Protein AF-A0A0C9W712-F1 (afdb_monomer_lite)

Organism: NCBI:txid994086

Sequence (178 aa):
MASGDGLVRRGHPLVACYSGDYPEQLLVTGIKTGECPKCDIPHAELGSSTSPAKLRDLEAILAALSLVDEDYIQFTKACKDVGVKAIYKPFWLSQPHLNIFQAITRTPDVLHQLYQGVIKHLISWIKTSYGEAEIDARCRRLPPNHNIRVFMKGISSLARVSGTEHNQICRFLLGVII

Structure (mmCIF, N/CA/C/O backbone):
data_AF-A0A0C9W712-F1
#
_entry.id   AF-A0A0C9W712-F1
#
loop_
_atom_site.group_PDB
_atom_site.id
_atom_site.type_symbol
_atom_site.label_atom_id
_atom_site.label_alt_id
_atom_site.label_comp_id
_atom_site.label_asym_id
_atom_site.label_entity_id
_atom_site.label_seq_id
_atom_site.pdbx_PDB_ins_code
_atom_site.Cartn_x
_atom_site.Cartn_y
_atom_site.Cartn_z
_atom_site.occupancy
_atom_site.B_iso_or_equiv
_atom_site.auth_seq_id
_atom_site.auth_comp_id
_atom_site.auth_asym_id
_atom_site.auth_atom_id
_atom_site.pdbx_PDB_model_num
ATOM 1 N N . MET A 1 1 ? -14.733 -23.722 21.658 1.00 72.75 1 MET A N 1
ATOM 2 C CA . MET A 1 1 ? -14.030 -24.603 20.702 1.00 72.75 1 MET A CA 1
ATOM 3 C C . MET A 1 1 ? -13.778 -25.929 21.410 1.00 72.75 1 MET A C 1
ATOM 5 O O . MET A 1 1 ? -13.273 -25.894 22.529 1.00 72.75 1 MET A O 1
ATOM 9 N N . ALA A 1 2 ? -14.214 -27.053 20.838 1.00 82.19 2 ALA A N 1
ATOM 10 C CA . ALA A 1 2 ? -13.946 -28.386 21.387 1.00 82.19 2 ALA A CA 1
ATOM 11 C C . ALA A 1 2 ? -12.644 -28.913 20.773 1.00 82.19 2 ALA A C 1
ATOM 13 O O . ALA A 1 2 ? -12.458 -28.787 19.564 1.00 82.19 2 ALA A O 1
ATOM 14 N N . SER A 1 3 ? -11.728 -29.418 21.597 1.00 83.31 3 SER A N 1
ATOM 15 C CA . SER A 1 3 ? -10.488 -30.029 21.107 1.00 83.31 3 SER A CA 1
ATOM 16 C C . SER A 1 3 ? -10.657 -31.549 20.964 1.00 83.31 3 SER A C 1
ATOM 18 O O . SER A 1 3 ? -11.710 -32.095 21.299 1.00 83.31 3 SER A O 1
ATOM 20 N N . GLY A 1 4 ? -9.644 -32.237 20.430 1.00 86.12 4 GLY A N 1
ATOM 21 C CA . GLY A 1 4 ? -9.682 -33.688 20.185 1.00 86.12 4 GLY A CA 1
ATOM 22 C C . GLY A 1 4 ? -9.785 -34.538 21.460 1.00 86.12 4 GLY A C 1
ATOM 23 O O . GLY A 1 4 ? -10.105 -35.717 21.384 1.00 86.12 4 GLY A O 1
ATOM 24 N N . ASP A 1 5 ? -9.559 -33.924 22.623 1.00 89.81 5 ASP A N 1
ATOM 25 C CA . ASP A 1 5 ? -9.729 -34.493 23.964 1.00 89.81 5 ASP A CA 1
ATOM 26 C C . ASP A 1 5 ? -11.182 -34.413 24.485 1.00 89.81 5 ASP A C 1
ATOM 28 O O . ASP A 1 5 ? -11.464 -34.848 25.598 1.00 89.81 5 ASP A O 1
ATOM 32 N N . GLY A 1 6 ? -12.113 -33.836 23.717 1.00 88.12 6 GLY A N 1
ATOM 33 C CA . GLY A 1 6 ? -13.503 -33.634 24.134 1.00 88.12 6 GLY A CA 1
ATOM 34 C C . GLY A 1 6 ? -13.705 -32.487 25.132 1.00 88.12 6 GLY A C 1
ATOM 35 O O . GLY A 1 6 ? -14.846 -32.196 25.495 1.00 88.12 6 GLY A O 1
ATOM 36 N N . LEU A 1 7 ? -12.643 -31.780 25.550 1.00 88.69 7 LEU A N 1
ATOM 37 C CA . LEU A 1 7 ? -12.777 -30.616 26.426 1.00 88.69 7 LEU A CA 1
ATOM 38 C C . LEU A 1 7 ? -13.245 -29.388 25.641 1.00 88.69 7 LEU A C 1
ATOM 40 O O . LEU A 1 7 ? -12.628 -28.953 24.660 1.00 88.69 7 LEU A O 1
ATOM 44 N N . VAL A 1 8 ? -14.307 -28.761 26.146 1.00 88.38 8 VAL A N 1
ATOM 45 C CA . VAL A 1 8 ? -14.822 -27.493 25.630 1.00 88.38 8 VAL A CA 1
ATOM 46 C C . VAL A 1 8 ? -14.086 -26.339 26.299 1.00 88.38 8 VAL A C 1
ATOM 48 O O . VAL A 1 8 ? -14.193 -26.123 27.504 1.00 88.38 8 VAL A O 1
ATOM 51 N N . ARG A 1 9 ? -13.355 -25.558 25.500 1.00 86.69 9 ARG A N 1
ATOM 52 C CA . ARG A 1 9 ? -12.655 -24.349 25.951 1.00 86.69 9 ARG A CA 1
ATOM 53 C C . ARG A 1 9 ? -13.353 -23.102 25.409 1.00 86.69 9 ARG A C 1
ATOM 55 O O . ARG A 1 9 ? -13.798 -23.078 24.250 1.00 86.69 9 ARG A O 1
ATOM 62 N N . ARG A 1 10 ? -13.435 -22.047 26.227 1.00 86.56 10 ARG A N 1
ATOM 63 C CA . ARG A 1 10 ? -13.864 -20.716 25.776 1.00 86.56 10 ARG A CA 1
ATOM 64 C C . ARG A 1 10 ? -12.712 -20.097 24.982 1.00 86.56 10 ARG A C 1
ATOM 66 O O . ARG A 1 10 ? -11.674 -19.776 25.544 1.00 86.56 10 ARG A O 1
ATOM 73 N N . GLY A 1 11 ? -12.879 -20.013 23.666 1.00 82.12 11 GLY A N 1
ATOM 74 C CA . GLY A 1 11 ? -11.906 -19.396 22.769 1.00 82.12 11 GLY A CA 1
ATOM 75 C C . GLY A 1 11 ? -12.314 -17.960 22.472 1.00 82.12 11 GLY A C 1
ATOM 76 O O . GLY A 1 11 ? -13.477 -17.716 22.160 1.00 82.12 11 GLY A O 1
ATOM 77 N N . HIS A 1 12 ? -11.360 -17.041 22.553 1.00 81.31 12 HIS A N 1
ATOM 78 C CA . HIS A 1 12 ? -11.528 -15.649 22.151 1.00 81.31 12 HIS A CA 1
ATOM 79 C C . HIS A 1 12 ? -10.661 -15.426 20.905 1.00 81.31 12 HIS A C 1
ATOM 81 O O . HIS A 1 12 ? -9.437 -15.407 21.037 1.00 81.31 12 HIS A O 1
ATOM 87 N N . PRO A 1 13 ? -11.242 -15.360 19.692 1.00 78.81 13 PRO A N 1
ATOM 88 C CA . PRO A 1 13 ? -10.459 -15.125 18.487 1.00 78.81 13 PRO A CA 1
ATOM 89 C C . PRO A 1 13 ? -9.846 -13.725 18.546 1.00 78.81 13 PRO A C 1
ATOM 91 O O . PRO A 1 13 ? -10.544 -12.746 18.801 1.00 78.81 13 PRO A O 1
ATOM 94 N N . LEU A 1 14 ? -8.539 -13.644 18.312 1.00 83.25 14 LEU A N 1
ATOM 95 C CA . LEU A 1 14 ? -7.800 -12.390 18.225 1.00 83.25 14 LEU A CA 1
ATOM 96 C C . LEU A 1 14 ? -7.311 -12.209 16.792 1.00 83.25 14 LEU A C 1
ATOM 98 O O . LEU A 1 14 ? -6.834 -13.157 16.166 1.00 83.25 14 LEU A O 1
ATOM 102 N N . VAL A 1 15 ? -7.414 -10.987 16.275 1.00 83.31 15 VAL A N 1
ATOM 103 C CA . VAL A 1 15 ? -6.835 -10.647 14.974 1.00 83.31 15 VAL A CA 1
ATOM 104 C C . VAL A 1 15 ? -5.325 -10.519 15.155 1.00 83.31 15 VAL A C 1
ATOM 106 O O . VAL A 1 15 ? -4.843 -9.545 15.727 1.00 83.31 15 VAL A O 1
ATOM 109 N N . ALA A 1 16 ? -4.585 -11.530 14.703 1.00 83.19 16 ALA A N 1
ATOM 110 C CA . ALA A 1 16 ? -3.131 -11.576 14.836 1.00 83.19 16 ALA A CA 1
ATOM 111 C C . ALA A 1 16 ? -2.420 -10.777 13.738 1.00 83.19 16 ALA A C 1
ATOM 113 O O . ALA A 1 16 ? -1.468 -10.049 14.019 1.00 83.19 16 ALA A O 1
ATOM 114 N N . CYS A 1 17 ? -2.879 -10.907 12.490 1.00 86.06 17 CYS A N 1
ATOM 115 C CA . CYS A 1 17 ? -2.329 -10.159 11.374 1.00 86.06 17 CYS A CA 1
ATOM 116 C C . CYS A 1 17 ? -3.387 -9.779 10.336 1.00 86.06 17 CYS A C 1
ATOM 118 O O . CYS A 1 17 ? -4.370 -10.493 10.140 1.00 86.06 17 CYS A O 1
ATOM 120 N N . TYR A 1 18 ? -3.155 -8.656 9.658 1.00 85.69 18 TYR A N 1
ATOM 121 C CA . TYR A 1 18 ? -3.894 -8.258 8.464 1.00 85.69 18 TYR A CA 1
ATOM 122 C C . TYR A 1 18 ? -2.923 -8.123 7.291 1.00 85.69 18 TYR A C 1
ATOM 124 O O . TYR A 1 18 ? -1.984 -7.317 7.330 1.00 85.69 18 TYR A O 1
ATOM 132 N N . SER A 1 19 ? -3.131 -8.940 6.261 1.00 84.56 19 SER A N 1
ATOM 133 C CA . SER A 1 19 ? -2.386 -8.895 5.006 1.00 84.56 19 SER A CA 1
ATOM 134 C C . SER A 1 19 ? -3.310 -8.367 3.918 1.00 84.56 19 SER A C 1
ATOM 136 O O . SER A 1 19 ? -4.437 -8.833 3.787 1.00 84.56 19 SER A O 1
ATOM 138 N N . GLY A 1 20 ? -2.826 -7.376 3.186 1.00 83.19 20 GLY A N 1
ATOM 139 C CA . GLY A 1 20 ? -3.516 -6.749 2.071 1.00 83.19 20 GLY A CA 1
ATOM 140 C C . GLY A 1 20 ? -2.528 -5.895 1.294 1.00 83.19 20 GLY A C 1
ATOM 141 O O . GLY A 1 20 ? -1.422 -5.622 1.785 1.00 83.19 20 GLY A O 1
ATOM 142 N N . ASP A 1 21 ? -2.912 -5.484 0.095 1.00 84.31 21 ASP A N 1
ATOM 143 C CA . ASP A 1 21 ? -2.120 -4.536 -0.681 1.00 84.31 21 ASP A CA 1
ATOM 144 C C . ASP A 1 21 ? -2.097 -3.144 -0.006 1.00 84.31 21 ASP A C 1
ATOM 146 O O . ASP A 1 21 ? -2.727 -2.902 1.028 1.00 84.31 21 ASP A O 1
ATOM 150 N N . TYR A 1 22 ? -1.312 -2.204 -0.535 1.00 84.62 22 TYR A N 1
ATOM 151 C CA . TYR A 1 22 ? -1.210 -0.874 0.077 1.00 84.62 22 TYR A CA 1
ATOM 152 C C . TYR A 1 22 ? -2.567 -0.142 0.175 1.00 84.62 22 TYR A C 1
ATOM 154 O O . TYR A 1 22 ? -2.883 0.359 1.259 1.00 84.62 22 TYR A O 1
ATOM 162 N N . PRO A 1 23 ? -3.398 -0.090 -0.886 1.00 87.12 23 PRO A N 1
ATOM 163 C CA . PRO A 1 23 ? -4.766 0.420 -0.791 1.00 87.12 23 PRO A CA 1
ATOM 164 C C . PRO A 1 23 ? -5.617 -0.232 0.308 1.00 87.12 23 PRO A C 1
ATOM 166 O O . PRO A 1 23 ? -6.276 0.483 1.065 1.00 87.12 23 PRO A O 1
ATOM 169 N N . GLU A 1 24 ? -5.588 -1.556 0.440 1.00 87.62 24 GLU A N 1
ATOM 170 C CA . GLU A 1 24 ? -6.343 -2.298 1.454 1.00 87.62 24 GLU A CA 1
ATOM 171 C C . GLU A 1 24 ? -5.840 -2.010 2.872 1.00 87.62 24 GLU A C 1
ATOM 173 O O . GLU A 1 24 ? -6.642 -1.801 3.785 1.00 87.62 24 GLU A O 1
ATOM 178 N N . GLN A 1 25 ? -4.521 -1.924 3.070 1.00 87.94 25 GLN A N 1
ATOM 179 C CA . GLN A 1 25 ? -3.933 -1.534 4.356 1.00 87.94 25 GLN A CA 1
ATOM 180 C C . GLN A 1 25 ? -4.371 -0.122 4.769 1.00 87.94 25 GLN A C 1
ATOM 182 O O . GLN A 1 25 ? -4.698 0.118 5.936 1.00 87.94 25 GLN A O 1
ATOM 187 N N . LEU A 1 26 ? -4.413 0.818 3.821 1.00 88.81 26 LEU A N 1
ATOM 188 C CA . LEU A 1 26 ? -4.895 2.179 4.065 1.00 88.81 26 LEU A CA 1
ATOM 189 C C . LEU A 1 26 ? -6.394 2.225 4.363 1.00 88.81 26 LEU A C 1
ATOM 191 O O . LEU A 1 26 ? -6.834 3.035 5.177 1.00 88.81 26 LEU A O 1
ATOM 195 N N . LEU A 1 27 ? -7.181 1.378 3.701 1.00 88.25 27 LEU A N 1
ATOM 196 C CA . LEU A 1 27 ? -8.618 1.284 3.928 1.00 88.25 27 LEU A CA 1
ATOM 197 C C . LEU A 1 27 ? -8.912 0.779 5.341 1.00 88.25 27 LEU A C 1
ATOM 199 O O . LEU A 1 27 ? -9.719 1.374 6.050 1.00 88.25 27 LEU A O 1
ATOM 203 N N . VAL A 1 28 ? -8.210 -0.267 5.772 1.00 88.19 28 VAL A N 1
ATOM 204 C CA . VAL A 1 28 ? -8.398 -0.869 7.095 1.00 88.19 28 VAL A CA 1
ATOM 205 C C . VAL A 1 28 ? -7.903 0.021 8.232 1.00 88.19 28 VAL A C 1
ATOM 207 O O . VAL A 1 28 ? -8.557 0.110 9.272 1.00 88.19 28 VAL A O 1
ATOM 210 N N . THR A 1 29 ? -6.775 0.706 8.046 1.00 87.75 29 THR A N 1
ATOM 211 C CA . THR A 1 29 ? -6.271 1.667 9.044 1.00 87.75 29 THR A CA 1
ATOM 212 C C . THR A 1 29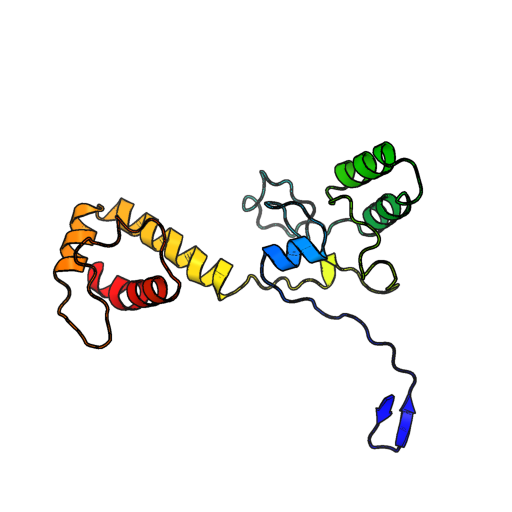 ? -6.993 2.998 9.047 1.00 87.75 29 THR A C 1
ATOM 214 O O . THR A 1 29 ? -6.894 3.746 10.015 1.00 87.75 29 THR A O 1
ATOM 217 N N . GLY A 1 30 ? -7.671 3.331 7.953 1.00 88.00 30 GLY A N 1
ATOM 218 C CA . GLY A 1 30 ? -8.233 4.653 7.765 1.00 88.00 30 GLY A CA 1
ATOM 219 C C . GLY A 1 30 ? -7.199 5.739 7.499 1.00 88.00 30 GLY A C 1
ATOM 220 O O . GLY A 1 30 ? -7.488 6.912 7.704 1.00 88.00 30 GLY A O 1
ATOM 221 N N . ILE A 1 31 ? -6.006 5.390 7.029 1.00 89.38 31 ILE A N 1
ATOM 222 C CA . ILE A 1 31 ? -4.945 6.359 6.747 1.00 89.38 31 ILE A CA 1
ATOM 223 C C . ILE A 1 31 ? -5.093 6.945 5.336 1.00 89.38 31 ILE A C 1
ATOM 225 O O . ILE A 1 31 ? -5.710 6.364 4.429 1.00 89.38 31 ILE A O 1
ATOM 229 N N . LYS A 1 32 ? -4.576 8.163 5.151 1.00 87.06 32 LYS A N 1
ATOM 230 C CA . LYS A 1 32 ? -4.552 8.862 3.861 1.00 87.06 32 LYS A CA 1
ATOM 231 C C . LYS A 1 32 ? -3.535 8.236 2.911 1.00 87.06 32 LYS A C 1
ATOM 233 O O . LYS A 1 32 ? -2.494 7.726 3.309 1.00 87.06 32 LYS A O 1
ATOM 238 N N . THR A 1 33 ? -3.858 8.278 1.623 1.00 86.25 33 THR A N 1
ATOM 239 C CA . THR A 1 33 ? -2.964 7.795 0.569 1.00 86.25 33 THR A CA 1
ATOM 240 C C . THR A 1 33 ? -1.662 8.577 0.577 1.00 86.25 33 THR A C 1
ATOM 242 O O . THR A 1 33 ? -1.691 9.805 0.588 1.00 86.25 33 THR A O 1
ATOM 245 N N . GLY A 1 34 ? -0.541 7.863 0.537 1.00 82.69 34 GLY A N 1
ATOM 246 C CA . GLY A 1 34 ? 0.794 8.445 0.593 1.00 82.69 34 GLY A CA 1
ATOM 247 C C . GLY A 1 34 ? 1.407 8.431 1.990 1.00 82.69 34 GLY A C 1
ATOM 248 O O . GLY A 1 34 ? 2.609 8.607 2.095 1.00 82.69 34 GLY A O 1
ATOM 249 N N . GLU A 1 35 ? 0.653 8.179 3.058 1.00 86.31 35 GLU A N 1
ATOM 250 C CA . GLU A 1 35 ? 1.218 8.079 4.407 1.00 86.31 35 GLU A CA 1
ATOM 251 C C . GLU A 1 35 ? 1.572 6.634 4.788 1.00 86.31 35 GLU A C 1
ATOM 253 O O . GLU A 1 35 ? 1.147 5.664 4.147 1.00 86.31 35 GLU A O 1
ATOM 258 N N . CYS A 1 36 ? 2.362 6.488 5.856 1.00 85.38 36 CYS A N 1
ATOM 259 C CA . CYS A 1 36 ? 2.651 5.185 6.438 1.00 85.38 36 CYS A CA 1
ATOM 260 C C . CYS A 1 36 ? 1.421 4.671 7.213 1.00 85.38 36 CYS A C 1
ATOM 262 O O . CYS A 1 36 ? 0.955 5.359 8.129 1.00 85.38 36 CYS A O 1
ATOM 264 N N . PRO A 1 37 ? 0.922 3.451 6.922 1.00 85.38 37 PRO A N 1
ATOM 265 C CA . PRO A 1 37 ? -0.223 2.863 7.616 1.00 85.38 37 PRO A CA 1
ATOM 266 C C . PRO A 1 37 ? 0.109 2.397 9.038 1.00 85.38 37 PRO A C 1
ATOM 268 O O . PRO A 1 37 ? -0.756 1.850 9.700 1.00 85.38 37 PRO A O 1
ATOM 271 N N . LYS A 1 38 ? 1.350 2.549 9.517 1.00 85.19 38 LYS A N 1
ATOM 272 C CA . LYS A 1 38 ? 1.782 2.087 10.849 1.00 85.19 38 LYS A CA 1
ATOM 273 C C . LYS A 1 38 ? 2.412 3.174 11.696 1.00 85.19 38 LYS A C 1
ATOM 275 O O . LYS A 1 38 ? 2.167 3.247 12.896 1.00 85.19 38 LYS A O 1
ATOM 280 N N . CYS A 1 39 ? 3.282 3.951 11.069 1.00 86.44 39 CYS A N 1
ATOM 281 C CA . CYS A 1 39 ? 4.141 4.906 11.741 1.00 86.44 39 CYS A CA 1
ATOM 282 C C . CYS A 1 39 ? 3.594 6.319 11.587 1.00 86.44 39 CYS A C 1
ATOM 284 O O . CYS A 1 39 ? 2.907 6.616 10.609 1.00 86.44 39 CYS A O 1
ATOM 286 N N . ASP A 1 40 ? 3.984 7.182 12.514 1.00 84.50 40 ASP A N 1
ATOM 287 C CA . ASP A 1 40 ? 3.660 8.611 12.503 1.00 84.50 40 ASP A CA 1
ATOM 288 C C . ASP A 1 40 ? 4.711 9.449 11.743 1.00 84.50 40 ASP A C 1
ATOM 290 O O . ASP A 1 40 ? 5.040 10.571 12.110 1.00 84.50 40 ASP A O 1
ATOM 294 N N . ILE A 1 41 ? 5.327 8.865 10.705 1.00 84.19 41 ILE A N 1
ATOM 295 C CA . ILE A 1 41 ? 6.323 9.574 9.889 1.00 84.19 41 ILE A CA 1
ATOM 296 C C . ILE A 1 41 ? 5.578 10.523 8.947 1.00 84.19 41 ILE A C 1
ATOM 298 O O . ILE A 1 41 ? 4.685 10.059 8.222 1.00 84.19 41 ILE A O 1
ATOM 302 N N . PRO A 1 42 ? 5.955 11.813 8.888 1.00 81.56 42 PRO A N 1
ATOM 303 C CA . PRO A 1 42 ? 5.367 12.736 7.934 1.00 81.56 42 PRO A CA 1
ATOM 304 C C . PRO A 1 42 ? 5.677 12.295 6.501 1.00 81.56 42 PRO A C 1
ATOM 306 O O . PRO A 1 42 ? 6.759 11.799 6.199 1.00 81.56 42 PRO A O 1
ATOM 309 N N . HIS A 1 43 ? 4.732 12.521 5.587 1.00 82.81 43 HIS A N 1
ATOM 310 C CA . HIS A 1 43 ? 4.847 12.093 4.187 1.00 82.81 43 HIS A CA 1
ATOM 311 C C . HIS A 1 43 ? 6.171 12.512 3.517 1.00 82.81 43 HIS A C 1
ATOM 313 O O . HIS A 1 43 ? 6.752 11.740 2.759 1.00 82.81 43 HIS A O 1
ATOM 319 N N . ALA A 1 44 ? 6.669 13.712 3.833 1.00 83.31 44 ALA A N 1
ATOM 320 C CA . ALA A 1 44 ? 7.905 14.260 3.275 1.00 83.31 44 ALA A CA 1
ATOM 321 C C . ALA A 1 44 ? 9.183 13.524 3.725 1.00 83.31 44 ALA A C 1
ATOM 323 O O . ALA A 1 44 ? 10.205 13.613 3.052 1.00 83.31 44 ALA A O 1
ATOM 324 N N . GLU A 1 45 ? 9.133 12.795 4.840 1.00 81.19 45 GLU A N 1
ATOM 325 C CA . GLU A 1 45 ? 10.275 12.064 5.404 1.00 81.19 45 GLU A CA 1
ATOM 326 C C . GLU A 1 45 ? 10.203 10.556 5.120 1.00 81.19 45 GLU A C 1
ATOM 328 O O . GLU A 1 45 ? 11.004 9.764 5.621 1.00 81.19 45 GLU A O 1
ATOM 333 N N . LEU A 1 46 ? 9.250 10.115 4.295 1.00 81.56 46 LEU A N 1
ATOM 334 C CA . LEU A 1 46 ? 9.181 8.716 3.896 1.00 81.56 46 LEU A CA 1
ATOM 335 C C . LEU A 1 46 ? 10.432 8.331 3.096 1.00 81.56 46 LEU A C 1
ATOM 337 O O . LEU A 1 46 ? 10.714 8.886 2.037 1.00 81.56 46 LEU A O 1
ATOM 341 N N . GLY A 1 47 ? 11.177 7.352 3.613 1.00 74.69 47 GLY A N 1
ATOM 342 C CA . GLY A 1 47 ? 12.405 6.847 2.994 1.00 74.69 47 GLY A CA 1
ATOM 343 C C . GLY A 1 47 ? 13.682 7.618 3.344 1.00 74.69 47 GLY A C 1
ATOM 344 O O . GLY A 1 47 ? 14.744 7.227 2.871 1.00 74.69 47 GLY A O 1
ATOM 345 N N . SER A 1 48 ? 13.617 8.668 4.175 1.00 74.50 48 SER A N 1
ATOM 346 C CA . SER A 1 48 ? 14.802 9.449 4.577 1.00 74.50 48 SER A CA 1
ATOM 347 C C . SER A 1 48 ? 15.577 8.840 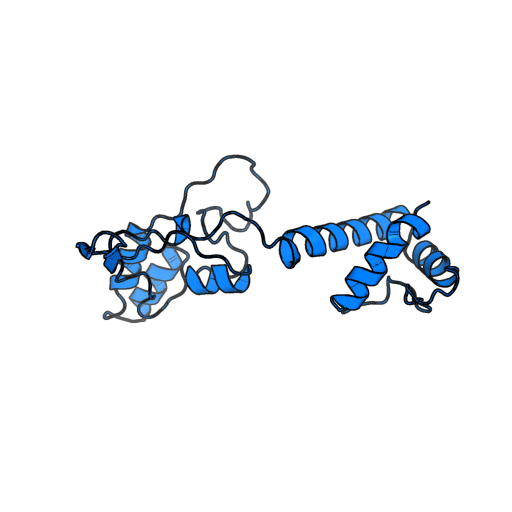5.752 1.00 74.50 48 SER A C 1
ATOM 349 O O . SER A 1 48 ? 16.766 9.106 5.912 1.00 74.50 48 SER A O 1
ATOM 351 N N . SER A 1 49 ? 14.917 8.023 6.576 1.00 65.62 49 SER A N 1
ATOM 352 C CA . SER A 1 49 ? 15.459 7.505 7.833 1.00 65.62 49 SER A CA 1
ATOM 353 C C . SER A 1 49 ? 15.328 5.987 7.928 1.00 65.62 49 SER A C 1
ATOM 355 O O . SER A 1 49 ? 14.274 5.417 7.644 1.00 65.62 49 SER A O 1
ATOM 357 N N . THR A 1 50 ? 16.401 5.331 8.372 1.00 65.44 50 THR A N 1
ATOM 358 C CA . THR A 1 50 ? 16.448 3.889 8.673 1.00 65.44 50 THR A CA 1
ATOM 359 C C . THR A 1 50 ? 16.028 3.578 10.113 1.00 65.44 50 THR A C 1
ATOM 361 O O . THR A 1 50 ? 15.945 2.411 10.500 1.00 65.44 50 THR A O 1
ATOM 364 N N . SER A 1 51 ? 15.794 4.609 10.928 1.00 71.44 51 SER A N 1
ATOM 365 C CA . SER A 1 51 ? 15.458 4.458 12.340 1.00 71.44 51 SER A CA 1
ATOM 366 C C . SER A 1 51 ? 14.045 3.891 12.513 1.00 71.44 51 SER A C 1
ATOM 368 O O . SER A 1 51 ? 13.136 4.254 11.761 1.00 71.44 51 SER A O 1
ATOM 370 N N . PRO A 1 52 ? 13.812 3.020 13.512 1.00 70.06 52 PRO A N 1
ATOM 371 C CA . PRO A 1 52 ? 12.482 2.501 13.787 1.00 70.06 52 PRO A CA 1
ATOM 372 C C . PRO A 1 52 ? 11.559 3.647 14.206 1.00 70.06 52 PRO A C 1
ATOM 374 O O . PRO A 1 52 ? 11.709 4.230 15.277 1.00 70.06 52 PRO A O 1
ATOM 377 N N . ALA A 1 53 ? 10.603 3.975 13.344 1.00 75.81 53 ALA A N 1
ATOM 378 C CA . ALA A 1 53 ? 9.636 5.016 13.636 1.00 75.81 53 ALA A CA 1
ATOM 379 C C . ALA A 1 53 ? 8.611 4.574 14.682 1.00 75.81 53 ALA A C 1
ATOM 381 O O . ALA A 1 53 ? 8.238 3.397 14.767 1.00 75.81 53 ALA A O 1
ATOM 382 N N . LYS A 1 54 ? 8.140 5.552 15.459 1.00 84.00 54 LYS A N 1
ATOM 383 C CA . LYS A 1 54 ? 7.091 5.355 16.456 1.00 84.00 54 LYS A CA 1
ATOM 384 C C . LYS A 1 54 ? 5.799 4.929 15.755 1.00 84.00 54 LYS A C 1
ATOM 386 O O . LYS A 1 54 ? 5.426 5.488 14.720 1.00 84.00 54 LYS A O 1
ATOM 391 N N . LEU A 1 55 ? 5.137 3.921 16.320 1.00 84.06 55 LEU A N 1
ATOM 392 C CA . LEU A 1 55 ? 3.795 3.537 15.895 1.00 84.06 55 LEU A CA 1
ATOM 393 C C . LEU A 1 55 ? 2.813 4.670 16.196 1.00 84.06 55 LEU A C 1
ATOM 395 O O . LEU A 1 55 ? 2.999 5.413 17.162 1.00 84.06 55 LEU A O 1
ATOM 399 N N . ARG A 1 56 ? 1.767 4.777 15.377 1.00 86.19 56 ARG A N 1
ATOM 400 C CA . ARG A 1 56 ? 0.671 5.714 15.626 1.00 86.19 56 ARG A CA 1
ATOM 401 C C 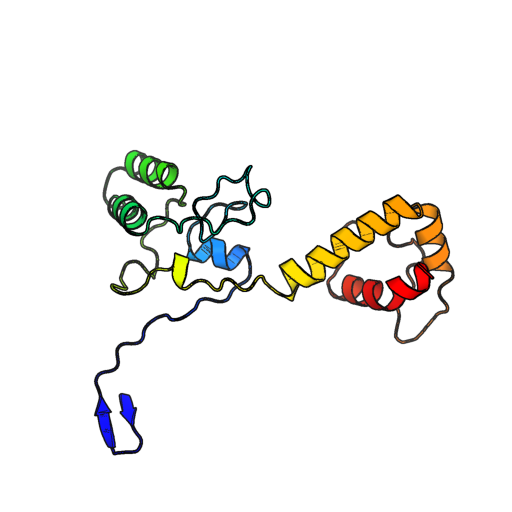. ARG A 1 56 ? 0.003 5.411 16.963 1.00 86.19 56 ARG A C 1
ATOM 403 O O . ARG A 1 56 ? -0.138 4.249 17.352 1.00 86.19 56 ARG A O 1
ATOM 410 N N . ASP A 1 57 ? -0.387 6.473 17.652 1.00 86.19 57 ASP A N 1
ATOM 411 C CA . ASP A 1 57 ? -1.033 6.379 18.952 1.00 86.19 57 ASP A CA 1
ATOM 412 C C . ASP A 1 57 ? -2.492 5.933 18.791 1.00 86.19 57 ASP A C 1
ATOM 414 O O . ASP A 1 57 ? -3.339 6.676 18.296 1.00 86.19 57 ASP A O 1
ATOM 418 N N . LEU A 1 58 ? -2.778 4.691 19.186 1.00 85.62 58 LEU A N 1
ATOM 419 C CA . LEU A 1 58 ? -4.115 4.115 19.083 1.00 85.62 58 LEU A CA 1
ATOM 420 C C . LEU A 1 58 ? -5.110 4.816 20.014 1.00 85.62 58 LEU A C 1
ATOM 422 O O . LEU A 1 58 ? -6.270 4.963 19.640 1.00 85.62 58 LEU A O 1
ATOM 426 N N . GLU A 1 59 ? -4.683 5.246 21.201 1.00 85.50 59 GLU A N 1
ATOM 427 C CA . GLU A 1 59 ? -5.578 5.853 22.191 1.00 85.50 59 GLU A CA 1
ATOM 428 C C . GLU A 1 59 ? -6.075 7.214 21.701 1.00 85.50 59 GLU A C 1
ATOM 430 O O . GLU A 1 59 ? -7.277 7.480 21.730 1.00 85.50 59 GLU A O 1
ATOM 435 N N . ALA A 1 60 ? -5.174 8.027 21.141 1.00 85.88 60 ALA A N 1
ATOM 436 C CA . ALA A 1 60 ? -5.525 9.296 20.505 1.00 85.88 60 ALA A CA 1
ATOM 437 C C . ALA A 1 60 ? -6.505 9.104 19.332 1.00 85.88 60 ALA A C 1
ATOM 439 O O . ALA A 1 60 ? -7.446 9.882 19.160 1.00 85.88 60 ALA A O 1
ATOM 440 N N . ILE A 1 61 ? -6.319 8.039 18.544 1.00 86.50 61 ILE A N 1
ATOM 441 C CA . ILE A 1 61 ? -7.200 7.708 17.416 1.00 86.50 61 ILE A CA 1
ATOM 442 C C . ILE A 1 61 ? -8.579 7.262 17.907 1.00 86.50 61 ILE A C 1
ATOM 444 O O . ILE A 1 61 ? -9.590 7.716 17.376 1.00 86.50 61 ILE A O 1
ATOM 448 N N . LEU A 1 62 ? -8.646 6.402 18.924 1.00 85.56 62 LEU A N 1
ATOM 449 C CA . LEU A 1 62 ? -9.913 5.961 19.510 1.00 85.56 62 LEU A CA 1
ATOM 450 C C . LEU A 1 62 ? -10.673 7.127 20.153 1.00 85.56 62 LEU A C 1
ATOM 452 O O . LEU A 1 62 ? -11.888 7.218 19.981 1.00 85.56 62 LEU A O 1
ATOM 456 N N . ALA A 1 63 ? -9.970 8.046 20.820 1.00 85.81 63 ALA A N 1
ATOM 457 C CA . ALA A 1 63 ? -10.563 9.262 21.365 1.00 85.81 63 ALA A CA 1
ATOM 458 C C . ALA A 1 63 ? -11.175 10.129 20.252 1.00 85.81 63 ALA A C 1
ATOM 460 O O . ALA A 1 63 ? -12.342 10.504 20.346 1.00 85.81 63 ALA A O 1
ATOM 461 N N . ALA A 1 64 ? -10.450 10.360 19.153 1.00 84.62 64 ALA A N 1
ATOM 462 C CA . ALA A 1 64 ? -10.975 11.098 18.002 1.00 84.62 64 ALA A CA 1
ATOM 463 C C . ALA A 1 64 ? -12.183 10.400 17.345 1.00 84.62 64 ALA A C 1
ATOM 465 O O . ALA A 1 64 ? -13.136 11.064 16.941 1.00 84.62 64 ALA A O 1
ATOM 466 N N . LEU A 1 65 ? -12.174 9.064 17.271 1.00 84.56 65 LEU A N 1
ATOM 467 C CA . LEU A 1 65 ? -13.277 8.266 16.723 1.00 84.56 65 LEU A CA 1
ATOM 468 C C . LEU A 1 65 ? -14.496 8.173 17.653 1.00 84.56 65 LEU A C 1
ATOM 470 O O . LEU A 1 65 ? -15.584 7.847 17.188 1.00 84.56 65 LEU A O 1
ATOM 474 N N . SER A 1 66 ? -14.348 8.448 18.949 1.00 83.81 66 SER A N 1
ATOM 475 C CA . SER A 1 66 ? -15.482 8.477 19.884 1.00 83.81 66 SER A CA 1
ATOM 476 C C . SER A 1 66 ? -16.387 9.699 19.686 1.00 83.81 66 SER A C 1
ATOM 478 O O . SER A 1 66 ? -17.580 9.624 19.961 1.00 83.81 66 SER A O 1
ATOM 480 N N . LEU A 1 67 ? -15.853 10.776 19.098 1.00 83.25 67 LEU A N 1
ATOM 481 C CA . LEU A 1 67 ? -16.570 12.020 18.789 1.00 83.25 67 LEU A CA 1
ATOM 482 C C . LEU A 1 67 ? -17.490 11.900 17.557 1.00 83.25 67 LEU A C 1
ATOM 484 O O . LEU A 1 67 ? -18.024 12.898 17.085 1.00 83.25 67 LEU A O 1
ATOM 488 N N . VAL A 1 68 ? -17.664 10.695 17.000 1.00 79.25 68 VAL A N 1
ATOM 489 C CA . VAL A 1 68 ? -18.514 10.440 15.820 1.00 79.25 68 VAL A CA 1
ATOM 490 C C . VAL A 1 68 ? -19.967 10.861 16.045 1.00 79.25 68 VAL A C 1
ATOM 492 O O . VAL A 1 68 ? -20.616 11.295 15.096 1.00 79.25 68 VAL A O 1
ATOM 495 N N . ASP A 1 69 ? -20.473 10.707 17.270 1.00 78.25 69 ASP A N 1
ATOM 496 C CA . ASP A 1 69 ? -21.860 11.034 17.621 1.00 78.25 69 ASP A CA 1
ATOM 497 C C . ASP A 1 69 ? -22.038 12.532 17.994 1.00 78.25 69 ASP A C 1
ATOM 499 O O . ASP A 1 69 ? -23.157 12.965 18.271 1.00 78.25 69 ASP A O 1
ATOM 503 N N . GLU A 1 70 ? -20.957 13.328 17.983 1.00 80.06 70 GLU A N 1
ATOM 504 C CA . GLU A 1 70 ? -20.967 14.785 18.202 1.00 80.06 70 GLU A CA 1
ATOM 505 C C . GLU A 1 70 ? -21.076 15.579 16.876 1.00 80.06 70 GLU A C 1
ATOM 507 O O . GLU A 1 70 ? -21.475 15.055 15.834 1.00 80.06 70 GLU A O 1
ATOM 512 N N . ASP A 1 71 ? -20.750 16.879 16.895 1.00 82.50 71 ASP A N 1
ATOM 513 C CA . ASP A 1 71 ? -20.762 17.727 15.701 1.00 82.50 71 ASP A CA 1
ATOM 514 C C . ASP A 1 71 ? -19.746 17.238 14.650 1.00 82.50 71 ASP A C 1
ATOM 516 O O . ASP A 1 71 ? -18.546 17.084 14.907 1.00 82.50 71 ASP A O 1
ATOM 520 N N . TYR A 1 72 ? -20.220 17.067 13.414 1.00 81.06 72 TYR A N 1
ATOM 521 C CA . TYR A 1 72 ? -19.437 16.593 12.273 1.00 81.06 72 TYR A CA 1
ATOM 522 C C . TYR A 1 72 ? -18.165 17.420 12.031 1.00 81.06 72 TYR A C 1
ATOM 524 O O . TYR A 1 72 ? -17.125 16.887 11.622 1.00 81.06 72 TYR A O 1
ATOM 532 N N . ILE A 1 73 ? -18.224 18.731 12.284 1.00 83.81 73 ILE A N 1
ATOM 533 C CA . ILE A 1 73 ? -17.083 19.636 12.095 1.00 83.81 73 ILE A CA 1
ATOM 534 C C . ILE A 1 73 ? -15.981 19.326 13.115 1.00 83.81 73 ILE A C 1
ATOM 536 O O . ILE A 1 73 ? -14.801 19.256 12.753 1.00 83.81 73 ILE A O 1
ATOM 540 N N . GLN A 1 74 ? -16.360 19.107 14.374 1.00 83.88 74 GLN A N 1
ATOM 541 C CA . GLN A 1 74 ? -15.433 18.768 15.453 1.00 83.88 74 GLN A CA 1
ATOM 542 C C . GLN A 1 74 ? -14.814 17.389 15.223 1.00 83.88 74 GLN A C 1
ATOM 544 O O . GLN A 1 74 ? -13.591 17.250 15.288 1.00 83.88 74 GLN A O 1
ATOM 549 N N . PHE A 1 75 ? -15.630 16.412 14.824 1.00 85.12 75 PHE A N 1
ATOM 550 C CA . PHE A 1 75 ? -15.180 15.070 14.463 1.00 85.12 75 PHE A CA 1
ATOM 551 C C . PHE A 1 75 ? -14.151 15.079 13.322 1.00 85.12 75 PHE A C 1
ATOM 553 O O . PHE A 1 75 ? -13.076 14.479 13.418 1.00 85.12 75 PHE A O 1
ATOM 560 N N . THR A 1 76 ? -14.442 15.813 12.245 1.00 84.94 76 THR A N 1
ATOM 561 C CA . THR A 1 76 ? -13.549 15.897 11.080 1.00 84.94 76 THR A CA 1
ATOM 562 C C . THR A 1 76 ? -12.224 16.566 11.439 1.00 84.94 76 THR A C 1
ATOM 564 O O . THR A 1 76 ? -11.168 16.154 10.950 1.00 84.94 76 THR A O 1
ATOM 567 N N . LYS A 1 77 ? -12.260 17.588 12.303 1.00 86.88 77 LYS A N 1
ATOM 568 C CA . LYS A 1 77 ? -11.060 18.280 12.779 1.00 86.88 77 LYS A CA 1
ATOM 569 C C . LYS A 1 77 ? -10.198 17.364 13.651 1.00 86.88 77 LYS A C 1
ATOM 571 O O . LYS A 1 77 ? -9.024 17.196 13.340 1.00 86.88 77 LYS A O 1
ATOM 576 N N . ALA A 1 78 ? -10.794 16.692 14.637 1.00 86.25 78 ALA A N 1
ATOM 577 C CA . ALA A 1 78 ? -10.091 15.745 15.501 1.00 86.25 78 ALA A CA 1
ATOM 578 C C . ALA A 1 78 ? -9.445 14.599 14.701 1.00 86.25 78 ALA A C 1
ATOM 580 O O . ALA A 1 78 ? -8.270 14.293 14.889 1.00 86.25 78 ALA A O 1
ATOM 581 N N . CYS A 1 79 ? -10.164 14.018 13.732 1.00 86.00 79 CYS A N 1
ATOM 582 C CA . CYS A 1 79 ? -9.599 12.988 12.853 1.00 86.00 79 CYS A CA 1
ATOM 583 C C . CYS A 1 79 ? -8.421 13.517 12.023 1.00 86.00 79 CYS A C 1
ATOM 585 O O . CYS A 1 79 ? -7.416 12.826 11.844 1.00 86.00 79 CYS A O 1
ATOM 587 N N . LYS A 1 80 ? -8.525 14.753 11.519 1.00 86.19 80 LYS A N 1
ATOM 588 C CA . LYS A 1 80 ? -7.468 15.380 10.720 1.00 86.19 80 LYS A CA 1
ATOM 589 C C . LYS A 1 80 ? -6.206 15.638 11.542 1.00 86.19 80 LYS A C 1
ATOM 591 O O . LYS A 1 80 ? -5.126 15.410 11.001 1.00 86.19 80 LYS A O 1
ATOM 596 N N . ASP A 1 81 ? -6.351 16.065 12.793 1.00 86.25 81 ASP A N 1
ATOM 597 C CA . ASP A 1 81 ? -5.234 16.365 13.695 1.00 86.25 81 ASP A CA 1
ATOM 598 C C . ASP A 1 81 ? -4.435 15.100 14.049 1.00 86.25 81 ASP A C 1
ATOM 600 O O . ASP A 1 81 ? -3.212 15.143 14.124 1.00 86.25 81 ASP A O 1
ATOM 604 N N . VAL A 1 82 ? -5.109 13.949 14.161 1.00 84.88 82 VAL A N 1
ATOM 605 C CA . VAL A 1 82 ? -4.469 12.641 14.410 1.00 84.88 82 VAL A CA 1
ATOM 606 C C . VAL A 1 82 ? -4.031 11.937 13.103 1.00 84.88 82 VAL A C 1
ATOM 608 O O . VAL A 1 82 ? -3.419 10.869 13.111 1.00 84.88 82 VAL A O 1
ATOM 611 N N . GLY A 1 83 ? -4.315 12.527 11.938 1.00 83.62 83 GLY A N 1
ATOM 612 C CA . GLY A 1 83 ? -3.892 11.991 10.638 1.00 83.62 83 GLY A CA 1
ATOM 613 C C . GLY A 1 83 ? -4.709 10.792 10.137 1.00 83.62 83 GLY A C 1
ATOM 614 O O . GLY A 1 83 ? -4.237 10.031 9.293 1.00 83.62 83 GLY A O 1
ATOM 615 N N . VAL A 1 84 ? -5.944 10.626 10.612 1.00 86.44 84 VAL A N 1
ATOM 616 C CA . VAL A 1 84 ? -6.860 9.544 10.216 1.00 86.44 84 VAL A CA 1
ATOM 617 C C . VAL A 1 84 ? -8.015 10.115 9.384 1.00 86.44 84 VAL A C 1
ATOM 619 O O . VAL A 1 84 ? -8.380 11.289 9.477 1.00 86.44 84 VAL A O 1
ATOM 622 N N . LYS A 1 85 ? -8.581 9.308 8.488 1.00 87.19 85 LYS A N 1
ATOM 623 C CA . LYS A 1 85 ? -9.808 9.642 7.760 1.00 87.19 85 LYS A CA 1
ATOM 624 C C . LYS A 1 85 ? -10.996 9.596 8.720 1.00 87.19 85 LYS A C 1
ATOM 626 O O . LYS A 1 85 ? -11.092 8.702 9.551 1.00 87.19 85 LYS A O 1
ATOM 631 N N . ALA A 1 86 ? -11.932 10.521 8.545 1.00 85.38 86 ALA A N 1
ATOM 632 C CA . ALA A 1 86 ? -13.213 10.499 9.240 1.00 85.38 86 ALA A CA 1
ATOM 633 C C . ALA A 1 86 ? -14.001 9.239 8.825 1.00 85.38 86 ALA A C 1
ATOM 635 O O . ALA A 1 86 ? -14.585 9.195 7.743 1.00 85.38 86 ALA A O 1
ATOM 636 N N . ILE A 1 87 ? -13.947 8.189 9.649 1.00 85.12 87 ILE A N 1
ATOM 637 C CA . ILE A 1 87 ? -14.576 6.888 9.389 1.00 85.12 87 ILE A CA 1
ATOM 638 C C . ILE A 1 87 ? -15.613 6.616 10.466 1.00 85.12 87 ILE A C 1
ATOM 640 O O . ILE A 1 87 ? -15.328 6.699 11.659 1.00 85.12 87 ILE A O 1
ATOM 644 N N . TYR A 1 88 ? -16.812 6.236 10.034 1.00 81.44 88 TYR A N 1
ATOM 645 C CA . TYR A 1 88 ? -17.863 5.800 10.939 1.00 81.44 88 TYR A CA 1
ATOM 646 C C . TYR A 1 88 ? -17.558 4.386 11.449 1.00 81.44 88 TYR A C 1
ATOM 648 O O . TYR A 1 88 ? -17.559 3.443 10.662 1.00 81.44 88 TYR A O 1
ATOM 656 N N . LYS A 1 89 ? -17.292 4.256 12.756 1.00 82.50 89 LYS A N 1
ATOM 657 C CA . LYS A 1 89 ? -17.146 2.990 13.507 1.00 82.50 89 LYS A CA 1
ATOM 658 C C . LYS A 1 89 ? -16.344 1.899 12.762 1.00 82.50 89 LYS A C 1
ATOM 660 O O . LYS A 1 89 ? -16.939 0.965 12.218 1.00 82.50 89 LYS A O 1
ATOM 665 N N . PRO A 1 90 ? -14.998 1.963 12.752 1.00 85.38 90 PRO A N 1
ATOM 666 C CA . PRO A 1 90 ? -14.188 0.910 12.143 1.00 85.38 90 PRO A CA 1
ATOM 667 C C . PRO A 1 90 ? -14.389 -0.440 12.848 1.00 85.38 90 PRO A C 1
ATOM 669 O O . PRO A 1 90 ? -14.646 -0.495 14.049 1.00 85.38 90 PRO A O 1
ATOM 672 N N . PHE A 1 91 ? -14.218 -1.551 12.121 1.00 85.56 91 PHE A N 1
ATOM 673 C CA . PHE A 1 91 ? -14.489 -2.897 12.658 1.00 85.56 91 PHE A CA 1
ATOM 674 C C . PHE A 1 91 ? -13.618 -3.268 13.872 1.00 85.56 91 PHE A C 1
ATOM 676 O O . PHE A 1 91 ? -14.001 -4.106 14.685 1.00 85.56 91 PHE A O 1
ATOM 683 N N . TRP A 1 92 ? -12.433 -2.667 13.986 1.00 85.81 92 TRP A N 1
ATOM 684 C CA . TRP A 1 92 ? -11.495 -2.909 15.079 1.00 85.81 92 TRP A CA 1
ATOM 685 C C . TRP A 1 92 ? -11.809 -2.085 16.338 1.00 85.81 92 TRP A C 1
ATOM 687 O O . TRP A 1 92 ? -11.215 -2.348 17.377 1.00 85.81 92 TRP A O 1
ATOM 697 N N . LEU A 1 93 ? -12.779 -1.161 16.291 1.00 84.56 93 LEU A N 1
ATOM 698 C CA . LEU A 1 93 ? -13.202 -0.355 17.445 1.00 84.56 93 LEU A CA 1
ATOM 699 C C . LEU A 1 93 ? -13.732 -1.224 18.600 1.00 84.56 93 LEU A C 1
ATOM 701 O O . LEU A 1 93 ? -13.496 -0.932 19.766 1.00 84.56 93 LEU A O 1
ATOM 705 N N . SER A 1 94 ? -14.444 -2.309 18.287 1.00 81.12 94 SER A N 1
ATOM 706 C CA . SER A 1 94 ? -15.057 -3.189 19.290 1.00 81.12 94 SER A CA 1
ATOM 707 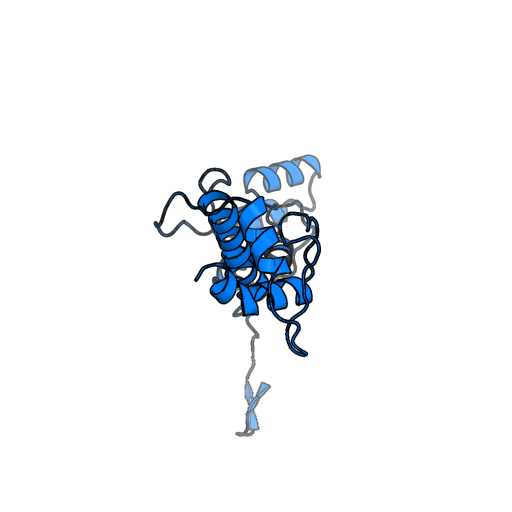C C . SER A 1 94 ? -14.106 -4.257 19.846 1.00 81.12 94 SER A C 1
ATOM 709 O O . SER A 1 94 ? -14.545 -5.126 20.597 1.00 81.12 94 SER A O 1
ATOM 711 N N . GLN A 1 95 ? -12.835 -4.262 19.431 1.00 81.38 95 GLN A N 1
ATOM 712 C CA . GLN A 1 95 ? -11.869 -5.312 19.758 1.00 81.38 95 GLN A CA 1
ATOM 713 C C . GLN A 1 95 ? -10.876 -4.812 20.825 1.00 81.38 95 GLN A C 1
ATOM 715 O O . GLN A 1 95 ? -9.911 -4.130 20.483 1.00 81.38 95 GLN A O 1
ATOM 720 N N . PRO A 1 96 ? -11.045 -5.170 22.113 1.00 76.44 96 PRO A N 1
ATOM 721 C CA . PRO A 1 96 ? -10.310 -4.548 23.224 1.00 76.44 96 PRO A CA 1
ATOM 722 C C . PRO A 1 96 ? -8.805 -4.857 23.251 1.00 76.44 96 PRO A C 1
ATOM 724 O O . PRO A 1 96 ? -8.047 -4.170 23.926 1.00 76.44 96 PRO A O 1
ATOM 727 N N . HIS A 1 97 ? -8.361 -5.893 22.537 1.00 79.31 97 HIS A N 1
ATOM 728 C CA . HIS A 1 97 ? -6.958 -6.320 22.498 1.00 79.31 97 HIS A CA 1
ATOM 729 C C . HIS A 1 97 ? -6.305 -6.121 21.124 1.00 79.31 97 HIS A C 1
ATOM 731 O O . HIS A 1 97 ? -5.209 -6.627 20.886 1.00 79.31 97 HIS A O 1
ATOM 737 N N . LEU A 1 98 ? -6.975 -5.425 20.200 1.00 83.94 98 LEU A N 1
ATOM 738 C CA . LEU A 1 98 ? -6.492 -5.244 18.837 1.00 83.94 98 LEU A CA 1
ATOM 739 C C . LEU A 1 98 ? -5.903 -3.847 18.644 1.00 83.94 98 LEU A C 1
ATOM 741 O O . LEU A 1 98 ? -6.623 -2.855 18.621 1.00 83.94 98 LEU A O 1
ATOM 745 N N . ASN A 1 99 ? -4.597 -3.789 18.387 1.00 87.06 99 ASN A N 1
ATOM 746 C CA . ASN A 1 99 ? -3.977 -2.617 17.782 1.00 87.06 99 ASN A CA 1
ATOM 747 C C . ASN A 1 99 ? -3.808 -2.856 16.278 1.00 87.06 99 ASN A C 1
ATOM 749 O O . ASN A 1 99 ? -2.932 -3.615 15.856 1.00 87.06 99 ASN A O 1
ATOM 753 N N . ILE A 1 100 ? -4.635 -2.197 15.461 1.00 86.38 100 ILE A N 1
ATOM 754 C CA . ILE A 1 100 ? -4.622 -2.392 14.007 1.00 86.38 100 ILE A CA 1
ATOM 755 C C . ILE A 1 100 ? -3.289 -1.980 13.362 1.00 86.38 100 ILE A C 1
ATOM 757 O O . ILE A 1 100 ? -2.811 -2.650 12.446 1.00 86.38 100 ILE A O 1
ATOM 761 N N . PHE A 1 101 ? -2.634 -0.940 13.888 1.00 86.44 101 PHE A N 1
ATOM 762 C CA . PHE A 1 101 ? -1.347 -0.436 13.395 1.00 86.44 101 PHE A CA 1
ATOM 763 C C . PHE A 1 101 ? -0.203 -1.426 13.660 1.00 86.44 101 PHE A C 1
ATOM 765 O O . PHE A 1 101 ? 0.786 -1.470 12.922 1.00 86.44 101 PHE A O 1
ATOM 772 N N . GLN A 1 102 ? -0.354 -2.267 14.685 1.00 85.75 102 GLN A N 1
ATOM 773 C CA . GLN A 1 102 ? 0.557 -3.373 14.963 1.00 85.75 102 GLN A CA 1
ATOM 774 C C . GLN A 1 102 ? 0.195 -4.632 14.164 1.00 85.75 102 GLN A C 1
ATOM 776 O O . GLN A 1 102 ? 1.097 -5.284 13.634 1.00 85.75 102 GLN A O 1
ATOM 781 N N . ALA A 1 103 ? -1.099 -4.951 14.066 1.00 86.69 103 ALA A N 1
ATOM 782 C CA . ALA A 1 103 ? -1.605 -6.164 13.426 1.00 86.69 103 ALA A CA 1
ATOM 783 C C . ALA A 1 103 ? -1.451 -6.150 11.901 1.00 86.69 103 ALA A C 1
ATOM 785 O O . ALA A 1 103 ? -1.260 -7.197 11.287 1.00 86.69 103 ALA A O 1
ATOM 786 N N . ILE A 1 104 ? -1.493 -4.988 11.248 1.00 84.25 104 ILE A N 1
ATOM 787 C CA . ILE A 1 104 ? -1.175 -4.933 9.818 1.00 84.25 104 ILE A CA 1
ATOM 788 C C . ILE A 1 104 ? 0.226 -5.471 9.597 1.00 84.25 104 ILE A C 1
ATOM 790 O O . ILE A 1 104 ? 1.127 -5.239 10.392 1.00 84.25 104 ILE A O 1
ATOM 794 N N . THR A 1 105 ? 0.430 -6.244 8.543 1.00 71.88 105 THR A N 1
ATOM 795 C CA . THR A 1 105 ? 1.719 -6.899 8.313 1.00 71.88 105 THR A CA 1
ATOM 796 C C . THR A 1 105 ? 2.781 -5.853 7.936 1.00 71.88 105 THR A C 1
ATOM 798 O O . THR A 1 105 ? 2.486 -4.875 7.260 1.00 71.88 105 THR A O 1
ATOM 801 N N . ARG A 1 106 ? 4.034 -5.996 8.408 1.00 62.16 106 ARG A N 1
ATOM 802 C CA . ARG A 1 106 ? 5.163 -5.164 7.913 1.00 62.16 106 ARG A CA 1
ATOM 803 C C . ARG A 1 106 ? 5.615 -5.581 6.512 1.00 62.16 106 ARG A C 1
ATOM 805 O O . ARG A 1 106 ? 6.378 -4.846 5.896 1.00 62.16 106 ARG A O 1
ATOM 812 N N . THR A 1 107 ? 5.213 -6.766 6.062 1.00 65.94 107 THR A N 1
ATOM 813 C CA . THR A 1 107 ? 5.656 -7.333 4.796 1.00 65.94 107 THR A CA 1
ATOM 814 C C . THR A 1 107 ? 5.128 -6.458 3.665 1.00 65.94 107 THR A C 1
ATOM 816 O O . THR A 1 107 ? 3.906 -6.366 3.520 1.00 65.94 107 THR A O 1
ATOM 819 N N . PRO A 1 108 ? 6.008 -5.788 2.901 1.00 67.19 108 PRO A 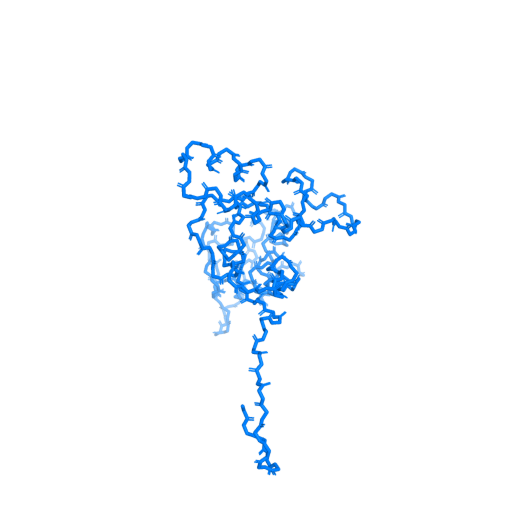N 1
ATOM 820 C CA . PRO A 1 108 ? 5.572 -5.081 1.715 1.00 67.19 108 PRO A CA 1
ATOM 821 C C . PRO A 1 108 ? 4.922 -6.085 0.767 1.00 67.19 108 PRO A C 1
ATOM 823 O O . PRO A 1 108 ? 5.320 -7.253 0.728 1.00 67.19 108 PRO A O 1
ATOM 826 N N . ASP A 1 109 ? 3.926 -5.639 0.009 1.00 74.50 109 ASP A N 1
ATOM 827 C CA . ASP A 1 109 ? 3.347 -6.470 -1.041 1.00 74.50 109 ASP A CA 1
ATOM 828 C C . ASP A 1 109 ? 4.475 -6.903 -1.993 1.00 74.50 109 ASP A C 1
ATOM 830 O O . ASP A 1 109 ? 5.096 -6.078 -2.673 1.00 74.50 109 ASP A O 1
ATOM 834 N N . VAL A 1 110 ? 4.775 -8.205 -2.001 1.00 79.50 110 VAL A N 1
ATOM 835 C CA . VAL A 1 110 ? 5.901 -8.764 -2.759 1.00 79.50 110 VAL A CA 1
ATOM 836 C C . VAL A 1 110 ? 5.724 -8.502 -4.249 1.00 79.50 110 VAL A C 1
ATOM 838 O O . VAL A 1 110 ? 6.700 -8.246 -4.952 1.00 79.50 110 VAL A O 1
ATOM 841 N N . LEU A 1 111 ? 4.488 -8.535 -4.738 1.00 81.44 111 LEU A N 1
ATOM 842 C CA . LEU A 1 111 ? 4.198 -8.302 -6.139 1.00 81.44 111 LEU A CA 1
ATOM 843 C C . LEU A 1 111 ? 4.227 -6.805 -6.453 1.00 81.44 111 LEU A C 1
ATOM 845 O O . LEU A 1 111 ? 5.011 -6.374 -7.297 1.00 81.44 111 LEU A O 1
ATOM 849 N N . HIS A 1 112 ? 3.382 -6.018 -5.791 1.00 72.94 112 HIS A N 1
ATOM 850 C CA . HIS A 1 112 ? 3.130 -4.628 -6.171 1.00 72.94 112 HIS A CA 1
ATOM 851 C C . HIS A 1 112 ? 4.224 -3.670 -5.698 1.00 72.94 112 HIS A C 1
ATOM 853 O O . HIS A 1 112 ? 4.623 -2.775 -6.442 1.00 72.94 112 HIS A O 1
ATOM 859 N N . GLN A 1 113 ? 4.728 -3.839 -4.474 1.00 74.19 113 GLN A N 1
ATOM 860 C CA . GLN A 1 113 ? 5.724 -2.925 -3.913 1.00 74.19 113 GLN A CA 1
ATOM 861 C C . GLN A 1 113 ? 7.146 -3.380 -4.218 1.00 74.19 113 GLN A C 1
ATOM 863 O O . GLN A 1 113 ? 7.975 -2.556 -4.601 1.00 74.19 113 GLN A O 1
ATOM 868 N N . LEU A 1 114 ? 7.432 -4.676 -4.074 1.00 81.75 114 LEU A N 1
ATOM 869 C CA . LEU A 1 114 ? 8.787 -5.183 -4.266 1.00 81.75 114 LEU A CA 1
ATOM 870 C C . LEU A 1 114 ? 9.074 -5.437 -5.748 1.00 81.75 114 LEU A C 1
ATOM 872 O O . LEU A 1 114 ? 9.862 -4.723 -6.356 1.00 81.75 114 LEU A O 1
ATOM 876 N N . TYR A 1 115 ? 8.413 -6.418 -6.359 1.00 83.31 115 TYR A N 1
ATOM 877 C CA . TYR A 1 115 ? 8.736 -6.854 -7.716 1.00 83.31 115 TYR A CA 1
ATOM 878 C C . TYR A 1 115 ? 8.424 -5.780 -8.768 1.00 83.31 115 TYR A C 1
ATOM 880 O O . TYR A 1 115 ? 9.328 -5.320 -9.465 1.00 83.31 115 TYR A O 1
ATOM 888 N N . GLN A 1 116 ? 7.172 -5.321 -8.853 1.00 81.50 116 GLN A N 1
ATOM 889 C CA . GLN A 1 116 ? 6.773 -4.304 -9.832 1.00 81.50 116 GLN A CA 1
ATOM 890 C C . GLN A 1 116 ? 7.465 -2.959 -9.583 1.00 81.50 116 GLN A C 1
ATOM 892 O O . GLN A 1 116 ? 7.880 -2.294 -10.537 1.00 81.50 116 GLN A O 1
ATOM 897 N N . GLY A 1 117 ? 7.627 -2.575 -8.312 1.00 81.62 117 GLY A N 1
ATOM 898 C CA . GLY A 1 117 ? 8.336 -1.361 -7.914 1.00 81.62 117 GLY A CA 1
ATOM 899 C C . GLY A 1 117 ? 9.803 -1.376 -8.348 1.00 81.62 117 GLY A C 1
ATOM 900 O O . GLY A 1 117 ? 10.238 -0.479 -9.072 1.00 81.62 117 GLY A O 1
ATOM 901 N N . VAL A 1 118 ? 10.556 -2.419 -7.980 1.00 85.69 118 VAL A N 1
ATOM 902 C CA . VAL A 1 118 ? 11.981 -2.554 -8.330 1.00 85.69 118 VAL A CA 1
ATOM 903 C C . VAL A 1 118 ? 12.176 -2.574 -9.841 1.00 85.69 118 VAL A C 1
ATOM 905 O O . VAL A 1 118 ? 13.019 -1.840 -10.353 1.00 85.69 118 VAL A O 1
ATOM 908 N N . ILE A 1 119 ? 11.378 -3.349 -10.579 1.00 85.38 119 ILE A N 1
ATOM 909 C CA . ILE A 1 119 ? 11.516 -3.428 -12.037 1.00 85.38 119 ILE A CA 1
ATOM 910 C C . ILE A 1 119 ? 11.191 -2.088 -12.705 1.00 85.38 119 ILE A C 1
ATOM 912 O O . ILE A 1 119 ? 11.880 -1.699 -13.647 1.00 85.38 119 ILE A O 1
ATOM 916 N N . LYS A 1 120 ? 10.190 -1.339 -12.221 1.00 84.56 120 LYS A N 1
ATOM 917 C CA . LYS A 1 120 ? 9.887 0.005 -12.741 1.00 84.56 120 LYS A CA 1
ATOM 918 C C . LYS A 1 120 ? 11.101 0.933 -12.628 1.00 84.56 120 LYS A C 1
ATOM 920 O O . LYS A 1 120 ? 11.434 1.618 -13.597 1.00 84.56 120 LYS A O 1
ATOM 925 N N . HIS A 1 121 ? 11.766 0.944 -11.473 1.00 86.75 121 HIS A N 1
ATOM 926 C CA . HIS A 1 121 ? 12.974 1.747 -11.264 1.00 86.75 121 HIS A CA 1
ATOM 927 C C . HIS A 1 121 ? 14.156 1.236 -12.088 1.00 86.75 121 HIS A C 1
ATOM 929 O O . HIS A 1 121 ? 14.836 2.036 -12.725 1.00 86.75 121 HIS A O 1
ATOM 935 N N . LEU A 1 122 ? 14.342 -0.081 -12.166 1.00 86.81 122 LEU A N 1
ATOM 936 C CA . LEU A 1 122 ? 15.387 -0.699 -12.975 1.00 86.81 122 LEU A CA 1
ATOM 937 C C . LEU A 1 122 ? 15.257 -0.324 -14.458 1.00 86.81 122 LEU A C 1
ATOM 939 O O . LEU A 1 122 ? 16.232 0.100 -15.070 1.00 86.81 122 LEU A O 1
ATOM 943 N N . ILE A 1 123 ? 14.050 -0.408 -15.028 1.00 84.56 123 ILE A N 1
ATOM 944 C CA . ILE A 1 123 ? 13.783 0.020 -16.411 1.00 84.56 123 ILE A CA 1
ATOM 945 C C . ILE A 1 123 ? 14.084 1.514 -16.577 1.00 84.56 123 ILE A C 1
ATOM 947 O O . ILE A 1 123 ? 14.681 1.904 -17.579 1.00 84.56 123 ILE A O 1
ATOM 951 N N . SER A 1 124 ? 13.701 2.351 -15.606 1.00 86.50 124 SER A N 1
ATOM 952 C CA . SER A 1 124 ? 14.021 3.782 -15.632 1.00 86.50 124 SER A CA 1
ATOM 953 C C . SER A 1 124 ? 15.531 4.025 -15.674 1.00 86.50 124 SER A C 1
ATOM 955 O O . SER A 1 124 ? 15.984 4.840 -16.469 1.00 86.50 124 SER A O 1
ATOM 957 N N . TRP A 1 125 ? 16.312 3.309 -14.863 1.00 89.38 125 TRP A N 1
ATOM 958 C CA . TRP A 1 125 ? 17.770 3.438 -14.846 1.00 89.38 125 TRP A CA 1
ATOM 959 C C . TRP A 1 125 ? 18.403 2.969 -16.150 1.00 89.38 125 TRP A C 1
ATOM 961 O O . TRP A 1 125 ? 19.235 3.675 -16.705 1.00 89.38 125 TRP A O 1
ATOM 971 N N . ILE A 1 126 ? 17.958 1.835 -16.692 1.00 86.88 126 ILE A N 1
ATOM 972 C CA . ILE A 1 126 ? 18.456 1.310 -17.969 1.00 86.88 126 ILE A CA 1
ATOM 973 C C . ILE A 1 126 ? 18.203 2.306 -19.107 1.00 86.88 126 ILE A C 1
ATOM 975 O O . ILE A 1 126 ? 19.101 2.551 -19.914 1.00 86.88 126 ILE A O 1
ATOM 979 N N . LYS A 1 127 ? 17.016 2.926 -19.149 1.00 85.75 127 LYS A N 1
ATOM 980 C CA . LYS A 1 127 ? 16.699 3.981 -20.125 1.00 85.75 127 LYS A CA 1
ATOM 981 C C . LYS A 1 127 ? 17.634 5.184 -19.992 1.00 85.75 127 LYS A C 1
ATOM 983 O O . LYS A 1 127 ? 18.099 5.690 -21.008 1.00 85.75 127 LYS A O 1
ATOM 988 N N . THR A 1 128 ? 17.942 5.614 -18.768 1.00 88.56 128 THR A N 1
ATOM 989 C CA . THR A 1 128 ? 18.895 6.707 -18.521 1.00 88.56 128 THR A CA 1
ATOM 990 C C . THR A 1 128 ? 20.328 6.331 -18.907 1.00 88.56 128 THR A C 1
ATOM 992 O O . THR A 1 128 ? 21.040 7.168 -19.451 1.00 88.56 128 THR A O 1
ATOM 995 N N . SER A 1 129 ? 20.760 5.093 -18.655 1.00 87.62 129 SER A N 1
ATOM 996 C CA . SER A 1 129 ? 22.141 4.658 -18.896 1.00 87.62 129 SER A CA 1
ATOM 997 C C . SER A 1 129 ? 22.458 4.383 -20.368 1.00 87.62 129 SER A C 1
ATOM 999 O O . SER A 1 129 ? 23.523 4.775 -20.834 1.00 87.62 129 SER A O 1
ATOM 1001 N N . TYR A 1 130 ? 21.566 3.707 -21.098 1.00 85.00 130 TYR A N 1
ATOM 1002 C CA . TYR A 1 130 ? 21.811 3.285 -22.488 1.00 85.00 130 TYR A CA 1
ATOM 1003 C C . TYR A 1 130 ? 21.120 4.174 -23.530 1.00 85.00 130 TYR A C 1
ATOM 1005 O O . TYR A 1 130 ? 21.480 4.142 -24.705 1.00 85.00 130 TYR A O 1
ATOM 1013 N N . GLY A 1 131 ? 20.134 4.970 -23.113 1.00 86.81 131 GLY A N 1
ATOM 1014 C CA . GLY A 1 131 ? 19.280 5.746 -24.004 1.00 86.81 131 GLY A CA 1
ATOM 1015 C C . GLY A 1 131 ? 18.102 4.932 -24.546 1.00 86.81 131 GLY A C 1
ATOM 1016 O O . GLY A 1 131 ? 18.209 3.748 -24.870 1.00 86.81 131 GLY A O 1
ATOM 1017 N N . GLU A 1 132 ? 16.949 5.589 -24.673 1.00 86.50 132 GLU A N 1
ATOM 1018 C CA . GLU A 1 132 ? 15.698 4.948 -25.101 1.00 86.50 132 GLU A CA 1
ATOM 1019 C C . GLU A 1 132 ? 15.793 4.349 -26.513 1.00 86.50 132 GLU A C 1
ATOM 1021 O O . GLU A 1 132 ? 15.329 3.235 -26.750 1.00 86.50 132 GLU A O 1
ATOM 1026 N N . ALA A 1 133 ? 16.467 5.045 -27.435 1.00 85.75 133 ALA A N 1
ATOM 1027 C CA . ALA A 1 133 ? 16.601 4.614 -28.826 1.00 85.75 133 ALA A CA 1
ATOM 1028 C C . ALA A 1 133 ? 17.384 3.299 -28.977 1.00 85.75 133 ALA A C 1
ATOM 1030 O O . ALA A 1 133 ? 17.018 2.456 -29.800 1.00 85.75 133 ALA A O 1
ATOM 1031 N N . GLU A 1 134 ? 18.437 3.112 -28.177 1.00 86.81 134 GLU A N 1
ATOM 1032 C CA . GLU A 1 134 ? 19.275 1.911 -28.217 1.00 86.81 134 GLU A CA 1
ATOM 1033 C C . GLU A 1 134 ? 18.543 0.717 -27.599 1.00 86.81 134 GLU A C 1
ATOM 1035 O O . GLU A 1 134 ? 18.487 -0.357 -28.199 1.00 86.81 134 GLU A O 1
ATOM 1040 N N . ILE A 1 135 ? 17.886 0.912 -26.452 1.00 86.81 135 ILE A N 1
ATOM 1041 C CA . ILE A 1 135 ? 17.076 -0.136 -25.817 1.00 86.81 135 ILE A CA 1
ATOM 1042 C C . ILE A 1 135 ? 15.937 -0.580 -26.736 1.00 86.81 135 ILE A C 1
ATOM 1044 O O . ILE A 1 135 ? 15.721 -1.781 -26.918 1.00 86.81 135 ILE A O 1
ATOM 1048 N N . ASP A 1 136 ? 15.253 0.356 -27.390 1.00 86.62 136 ASP A N 1
ATOM 1049 C CA . ASP A 1 136 ? 14.179 0.028 -28.324 1.00 86.62 136 ASP A CA 1
ATOM 1050 C C . ASP A 1 136 ? 14.708 -0.620 -29.617 1.00 86.62 136 ASP A C 1
ATOM 1052 O O . ASP A 1 136 ? 14.036 -1.462 -30.218 1.00 86.62 136 ASP A O 1
ATOM 1056 N N . ALA A 1 137 ? 15.925 -0.285 -30.063 1.00 85.94 137 ALA A N 1
ATOM 1057 C CA . ALA A 1 137 ? 16.587 -0.982 -31.166 1.00 85.94 137 ALA A CA 1
ATOM 1058 C C . ALA A 1 137 ? 16.947 -2.429 -30.800 1.00 85.94 137 ALA A C 1
ATOM 1060 O O . ALA A 1 137 ? 16.704 -3.335 -31.598 1.00 85.94 137 ALA A O 1
ATOM 1061 N N . ARG A 1 138 ? 17.459 -2.667 -29.591 1.00 86.00 138 ARG A N 1
ATOM 1062 C CA . ARG A 1 138 ? 17.783 -4.012 -29.098 1.00 86.00 138 ARG A CA 1
ATOM 1063 C C . ARG A 1 138 ? 16.537 -4.863 -28.886 1.00 86.00 138 ARG A C 1
ATOM 1065 O O . ARG A 1 138 ? 16.508 -6.005 -29.331 1.00 86.00 138 ARG A O 1
ATOM 1072 N N . CYS A 1 139 ? 15.467 -4.288 -28.335 1.00 85.38 139 CYS A N 1
ATOM 1073 C CA . CYS A 1 139 ? 14.177 -4.972 -28.204 1.00 85.38 139 CYS A CA 1
ATOM 1074 C C . CYS A 1 139 ? 13.607 -5.415 -29.563 1.00 85.38 139 CYS A C 1
ATOM 1076 O O . CYS A 1 139 ? 13.011 -6.485 -29.657 1.00 85.38 139 CYS A O 1
ATOM 1078 N N . ARG A 1 140 ? 13.826 -4.628 -30.629 1.00 84.12 140 ARG A N 1
ATOM 1079 C CA . ARG A 1 140 ? 13.432 -4.982 -32.006 1.00 84.12 140 ARG A CA 1
ATOM 1080 C C . ARG A 1 140 ? 14.275 -6.097 -32.624 1.00 84.12 140 ARG A C 1
ATOM 1082 O O . ARG A 1 140 ? 13.792 -6.789 -33.513 1.00 84.12 140 ARG A O 1
ATOM 1089 N N . ARG A 1 141 ? 15.526 -6.253 -32.188 1.00 85.75 141 ARG A N 1
ATOM 1090 C CA . ARG A 1 141 ? 16.459 -7.277 -32.688 1.00 85.75 141 ARG A CA 1
ATOM 1091 C C . ARG A 1 141 ? 16.330 -8.612 -31.956 1.00 85.75 141 ARG A C 1
ATOM 1093 O O . ARG A 1 141 ? 16.995 -9.567 -32.351 1.00 85.75 141 ARG A O 1
ATOM 1100 N N . LEU A 1 142 ? 15.500 -8.692 -30.912 1.00 84.12 142 LEU A N 1
ATOM 1101 C CA . LEU A 1 142 ? 15.267 -9.942 -30.198 1.00 84.12 142 LEU A CA 1
ATOM 1102 C C . LEU A 1 142 ? 14.709 -11.000 -31.161 1.00 84.12 142 LEU A C 1
ATOM 1104 O O . LEU A 1 142 ? 13.706 -10.739 -31.835 1.00 84.12 142 LEU A O 1
ATOM 1108 N N . PRO A 1 143 ? 15.328 -12.191 -31.232 1.00 82.75 143 PRO A N 1
ATOM 1109 C CA . PRO A 1 143 ? 14.834 -13.250 -32.089 1.00 82.75 143 PRO A CA 1
ATOM 1110 C C . PRO A 1 143 ? 13.434 -13.678 -31.625 1.00 82.75 143 PRO A C 1
ATOM 1112 O O . PRO A 1 143 ? 13.197 -13.814 -30.418 1.00 82.75 143 PRO A O 1
ATOM 1115 N N . PRO A 1 144 ? 12.491 -13.896 -32.556 1.00 79.38 144 PRO A N 1
ATOM 1116 C CA . PRO A 1 144 ? 11.149 -14.327 -32.205 1.00 79.38 144 PRO A CA 1
ATOM 1117 C C . PRO A 1 144 ? 11.199 -15.694 -31.515 1.00 79.38 144 PRO A C 1
ATOM 1119 O O . PRO A 1 144 ? 11.809 -16.639 -32.012 1.00 79.38 144 PRO A O 1
ATOM 1122 N N . ASN A 1 145 ? 10.544 -15.800 -30.361 1.00 78.94 145 ASN A N 1
ATOM 1123 C CA . ASN A 1 145 ? 10.463 -17.021 -29.566 1.00 78.94 145 ASN A CA 1
ATOM 1124 C C . ASN A 1 145 ? 9.010 -17.221 -29.111 1.00 78.94 145 ASN A C 1
ATOM 1126 O O . ASN A 1 145 ? 8.325 -16.252 -28.797 1.00 78.94 145 ASN A O 1
ATOM 1130 N N . HIS A 1 146 ? 8.544 -18.468 -29.023 1.00 76.25 146 HIS A N 1
ATOM 1131 C CA . HIS A 1 146 ? 7.214 -18.794 -28.491 1.00 76.25 146 HIS A CA 1
ATOM 1132 C C . HIS A 1 146 ? 6.996 -18.288 -27.056 1.00 76.25 146 HIS A C 1
ATOM 1134 O O . HIS A 1 146 ? 5.868 -18.006 -26.663 1.00 76.25 146 HIS A O 1
ATOM 1140 N N . ASN A 1 147 ? 8.072 -18.146 -26.277 1.00 76.75 147 ASN A N 1
ATOM 1141 C CA . ASN A 1 147 ? 7.995 -17.779 -24.863 1.00 76.75 147 ASN A CA 1
ATOM 1142 C C . ASN A 1 147 ? 8.130 -16.273 -24.585 1.00 76.75 147 ASN A C 1
ATOM 1144 O O . ASN A 1 147 ? 7.953 -15.869 -23.428 1.00 76.75 147 ASN A O 1
ATOM 1148 N N . ILE A 1 148 ? 8.471 -15.466 -25.603 1.00 77.12 148 ILE A N 1
ATOM 1149 C CA . ILE A 1 148 ? 8.792 -14.040 -25.460 1.00 77.12 148 ILE A CA 1
ATOM 1150 C C . ILE A 1 148 ? 7.995 -13.212 -26.467 1.00 77.12 148 ILE A C 1
ATOM 1152 O O . ILE A 1 148 ? 8.088 -13.413 -27.676 1.00 77.12 148 ILE A O 1
ATOM 1156 N N . ARG A 1 149 ? 7.244 -12.225 -25.973 1.00 78.00 149 ARG A N 1
ATOM 1157 C CA . ARG A 1 149 ? 6.587 -11.241 -26.842 1.00 78.00 149 ARG A CA 1
ATOM 1158 C C . ARG A 1 149 ? 7.621 -10.255 -27.388 1.00 78.00 149 ARG A C 1
ATOM 1160 O O . ARG A 1 149 ? 8.327 -9.616 -26.614 1.00 78.00 149 ARG A O 1
ATOM 1167 N N . VAL A 1 150 ? 7.662 -10.081 -28.709 1.00 77.62 150 VAL A N 1
ATOM 1168 C CA . VAL A 1 150 ? 8.547 -9.097 -29.352 1.00 77.62 150 VAL A CA 1
ATOM 1169 C C . VAL A 1 150 ? 7.898 -7.712 -29.339 1.00 77.62 150 VAL A C 1
ATOM 1171 O O . VAL A 1 150 ? 6.789 -7.517 -29.842 1.00 77.62 150 VAL A O 1
ATOM 1174 N N . PHE A 1 151 ? 8.607 -6.733 -28.782 1.00 80.19 151 PHE A N 1
ATOM 1175 C CA . PHE A 1 151 ? 8.162 -5.344 -28.698 1.00 80.19 151 PHE A CA 1
ATOM 1176 C C . PHE A 1 151 ? 8.694 -4.539 -29.892 1.00 80.19 151 PHE A C 1
ATOM 1178 O O . PHE A 1 151 ? 9.710 -3.855 -29.802 1.00 80.19 151 PHE A O 1
ATOM 1185 N N . MET A 1 152 ? 7.986 -4.593 -31.026 1.00 72.56 152 MET A N 1
ATOM 1186 C CA . MET A 1 152 ? 8.411 -3.925 -32.273 1.00 72.56 152 MET A CA 1
ATOM 1187 C C . MET A 1 152 ? 8.475 -2.391 -32.175 1.00 72.56 152 MET A C 1
ATOM 1189 O O . MET A 1 152 ? 9.214 -1.755 -32.919 1.00 72.56 152 MET A O 1
ATOM 1193 N N . LYS A 1 153 ? 7.709 -1.792 -31.256 1.00 74.81 153 LYS A N 1
ATOM 1194 C CA . LYS A 1 153 ? 7.725 -0.348 -30.954 1.00 74.81 153 LYS A CA 1
ATOM 1195 C C . LYS A 1 153 ? 8.588 -0.000 -29.730 1.00 74.81 153 LYS A C 1
ATOM 1197 O O . LYS A 1 153 ? 8.500 1.120 -29.231 1.00 74.81 153 LYS A O 1
ATOM 1202 N N . GLY A 1 154 ? 9.377 -0.959 -29.240 1.00 78.69 154 GLY A N 1
ATOM 1203 C CA . GLY A 1 154 ? 10.182 -0.798 -28.036 1.00 78.69 154 GLY A CA 1
ATOM 1204 C C . GLY A 1 154 ? 9.382 -0.843 -26.732 1.00 78.69 154 GLY A C 1
ATOM 1205 O O . GLY A 1 154 ? 8.174 -1.092 -26.724 1.00 78.69 154 GLY A O 1
ATOM 1206 N N . ILE A 1 155 ? 10.082 -0.613 -25.622 1.00 79.62 155 ILE A N 1
ATOM 1207 C CA . ILE A 1 155 ? 9.520 -0.565 -24.261 1.00 79.62 155 ILE A CA 1
ATOM 1208 C C . ILE A 1 155 ? 9.271 0.890 -23.845 1.00 79.62 155 ILE A C 1
ATOM 1210 O O . ILE A 1 155 ? 8.450 1.161 -22.968 1.00 79.62 155 ILE A O 1
ATOM 1214 N N . SER A 1 156 ? 9.945 1.851 -24.482 1.00 75.81 156 SER A N 1
ATOM 1215 C CA . SER A 1 156 ? 9.873 3.260 -24.082 1.00 75.81 156 SER A CA 1
ATOM 1216 C C . SER A 1 156 ? 8.501 3.890 -24.311 1.00 75.81 156 SER A C 1
ATOM 1218 O O . SER A 1 156 ? 8.067 4.704 -23.502 1.00 75.81 156 SER A O 1
ATOM 1220 N N . SER A 1 157 ? 7.774 3.436 -25.333 1.00 73.62 157 SER A N 1
ATOM 1221 C CA . SER A 1 157 ? 6.439 3.933 -25.695 1.00 73.62 157 SER A CA 1
ATOM 1222 C C . SER A 1 157 ? 5.284 3.379 -24.842 1.00 73.62 157 SER A C 1
ATOM 1224 O O . SER A 1 157 ? 4.139 3.814 -24.993 1.00 73.62 157 SER A O 1
ATOM 1226 N N . LEU A 1 158 ? 5.543 2.424 -23.941 1.00 74.25 158 LEU A N 1
ATOM 1227 C CA . LEU A 1 158 ? 4.498 1.783 -23.142 1.00 74.25 158 LEU A CA 1
ATOM 1228 C C . LEU A 1 158 ? 4.092 2.660 -21.947 1.00 74.25 158 LEU A C 1
ATOM 1230 O O . LEU A 1 158 ? 4.752 2.673 -20.912 1.00 74.25 158 LEU A O 1
ATOM 1234 N N . ALA A 1 159 ? 2.961 3.357 -22.074 1.00 62.31 159 ALA A N 1
ATOM 1235 C CA . ALA A 1 159 ? 2.403 4.185 -21.000 1.00 62.31 159 ALA A CA 1
ATOM 1236 C C . ALA A 1 159 ? 1.625 3.382 -19.934 1.00 62.31 159 ALA A C 1
ATOM 1238 O O . ALA A 1 159 ? 1.501 3.818 -18.791 1.00 62.31 159 ALA A O 1
ATOM 1239 N N . ARG A 1 160 ? 1.081 2.211 -20.296 1.00 70.00 160 ARG A N 1
ATOM 1240 C CA . ARG A 1 160 ? 0.313 1.321 -19.407 1.00 70.00 160 ARG A CA 1
ATOM 1241 C C . ARG A 1 160 ? 0.746 -0.123 -19.633 1.00 70.00 160 ARG A C 1
ATOM 1243 O O . ARG A 1 160 ? 0.273 -0.765 -20.561 1.00 70.00 160 ARG A O 1
ATOM 1250 N N . VAL A 1 161 ? 1.665 -0.601 -18.799 1.00 74.38 161 VAL A N 1
ATOM 1251 C CA . VAL A 1 161 ? 2.195 -1.968 -18.871 1.00 74.38 161 VAL A CA 1
ATOM 1252 C C . VAL A 1 161 ? 1.300 -2.887 -18.041 1.00 74.38 161 VAL A C 1
ATOM 1254 O O . VAL A 1 161 ? 1.148 -2.688 -16.838 1.00 74.38 161 VAL A O 1
ATOM 1257 N N . SER A 1 162 ? 0.701 -3.890 -18.676 1.00 78.19 162 SER A N 1
ATOM 1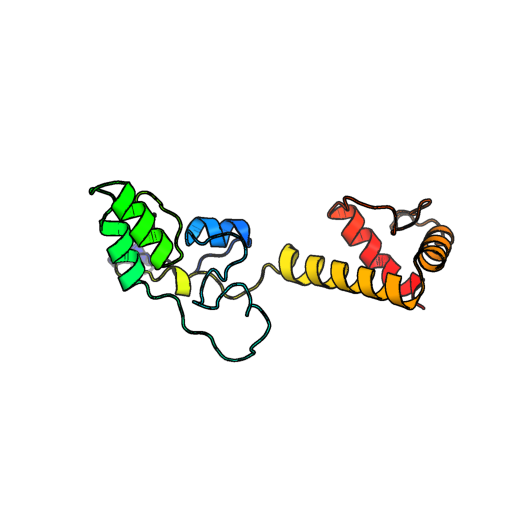258 C CA . SER A 1 162 ? -0.031 -4.959 -17.985 1.00 78.19 162 SER A CA 1
ATOM 1259 C C . SER A 1 162 ? 0.916 -5.876 -17.200 1.00 78.19 162 SER A C 1
ATOM 1261 O O . SER A 1 162 ? 2.096 -6.001 -17.530 1.00 78.19 162 SER A O 1
ATOM 1263 N N . GLY A 1 163 ? 0.406 -6.599 -16.196 1.00 76.88 163 GLY A N 1
ATOM 1264 C CA . GLY A 1 163 ? 1.219 -7.559 -15.431 1.00 76.88 163 GLY A CA 1
ATOM 1265 C C . GLY A 1 163 ? 1.867 -8.642 -16.307 1.00 76.88 163 GLY A C 1
ATOM 1266 O O . GLY A 1 163 ? 3.009 -9.042 -16.075 1.00 76.88 163 GLY A O 1
ATOM 1267 N N . THR A 1 164 ? 1.183 -9.061 -17.374 1.00 79.50 164 THR A N 1
ATOM 1268 C CA . THR A 1 164 ? 1.723 -9.991 -18.373 1.00 79.50 164 THR A CA 1
ATOM 1269 C C . THR A 1 164 ? 2.859 -9.380 -19.184 1.00 79.50 164 THR A C 1
ATOM 1271 O O . THR A 1 164 ? 3.870 -10.038 -19.403 1.00 79.50 164 THR A O 1
ATOM 1274 N N . GLU A 1 165 ? 2.731 -8.121 -19.608 1.00 81.19 165 GLU A N 1
ATOM 1275 C CA . GLU A 1 165 ? 3.801 -7.419 -20.327 1.00 81.19 165 GLU A CA 1
ATOM 1276 C C . GLU A 1 165 ? 5.006 -7.176 -19.427 1.00 81.19 165 GLU A C 1
ATOM 1278 O O . GLU A 1 165 ? 6.138 -7.353 -19.863 1.00 81.19 165 GLU A O 1
ATOM 1283 N N . HIS A 1 166 ? 4.769 -6.851 -18.159 1.00 81.94 166 HIS A N 1
ATOM 1284 C CA . HIS A 1 166 ? 5.819 -6.671 -17.170 1.00 81.94 166 HIS A CA 1
ATOM 1285 C C . HIS A 1 166 ? 6.630 -7.959 -16.966 1.00 81.94 166 HIS A C 1
ATOM 1287 O O . HIS A 1 166 ? 7.853 -7.938 -17.067 1.00 81.94 166 HIS A O 1
ATOM 1293 N N . ASN A 1 167 ? 5.956 -9.100 -16.779 1.00 83.31 167 ASN A N 1
ATOM 1294 C CA . ASN A 1 167 ? 6.611 -10.409 -16.683 1.00 83.31 167 ASN A CA 1
ATOM 1295 C C . ASN A 1 167 ? 7.445 -10.714 -17.937 1.00 83.31 167 ASN A C 1
ATOM 1297 O O . ASN A 1 167 ? 8.585 -11.159 -17.834 1.00 83.31 167 ASN A O 1
ATOM 1301 N N . GLN A 1 168 ? 6.902 -10.425 -19.122 1.00 85.50 168 GLN A N 1
ATOM 1302 C CA . GLN A 1 168 ? 7.609 -10.617 -20.386 1.00 85.50 168 GLN A CA 1
ATOM 1303 C C . GLN A 1 168 ? 8.870 -9.752 -20.472 1.00 85.50 168 GLN A C 1
ATOM 1305 O O . GLN A 1 168 ? 9.930 -10.284 -20.784 1.00 85.50 168 GLN A O 1
ATOM 1310 N N . ILE A 1 169 ? 8.784 -8.463 -20.123 1.00 85.06 169 ILE A N 1
ATOM 1311 C CA . ILE A 1 169 ? 9.934 -7.548 -20.096 1.00 85.06 169 ILE A CA 1
ATOM 1312 C C . ILE A 1 169 ? 11.038 -8.083 -19.183 1.00 85.06 169 ILE A C 1
ATOM 1314 O O . ILE A 1 169 ? 12.191 -8.164 -19.603 1.00 85.06 169 ILE A O 1
ATOM 1318 N N . CYS A 1 170 ? 10.693 -8.540 -17.978 1.00 84.81 170 CYS A N 1
ATOM 1319 C CA . CYS A 1 170 ? 11.664 -9.095 -17.035 1.00 84.81 170 CYS A CA 1
ATOM 1320 C C . CYS A 1 170 ? 12.440 -10.303 -17.584 1.00 84.81 170 CYS A C 1
ATOM 1322 O O . CYS A 1 170 ? 13.593 -10.497 -17.209 1.00 84.81 170 CYS A O 1
ATOM 1324 N N . ARG A 1 171 ? 11.839 -11.113 -18.468 1.00 86.81 171 ARG A N 1
ATOM 1325 C CA . ARG A 1 171 ? 12.475 -12.328 -19.011 1.00 86.81 171 ARG A CA 1
ATOM 1326 C C . ARG A 1 171 ? 13.624 -12.035 -19.963 1.00 86.81 171 ARG A C 1
ATOM 1328 O O . ARG A 1 171 ? 14.586 -12.793 -19.987 1.00 86.81 171 ARG A O 1
ATOM 1335 N N . PHE A 1 172 ? 13.518 -10.975 -20.760 1.00 84.81 172 PHE A N 1
ATOM 1336 C CA . PHE A 1 172 ? 14.537 -10.637 -21.756 1.00 84.81 172 PHE A CA 1
ATOM 1337 C C . PHE A 1 172 ? 15.357 -9.398 -21.386 1.00 84.81 172 PHE A C 1
ATOM 1339 O O . PHE A 1 172 ? 16.312 -9.092 -22.094 1.00 84.81 172 PHE A O 1
ATOM 1346 N N . LEU A 1 173 ? 15.029 -8.709 -20.284 1.00 85.19 173 LEU A N 1
ATOM 1347 C CA . LEU A 1 173 ? 15.724 -7.500 -19.835 1.00 85.19 173 LEU A CA 1
ATOM 1348 C C . LEU A 1 173 ? 17.243 -7.703 -19.775 1.00 85.19 173 LEU A C 1
ATOM 1350 O O . LEU A 1 173 ? 17.990 -6.889 -20.304 1.00 85.19 173 LEU A O 1
ATOM 1354 N N . LEU A 1 174 ? 17.696 -8.823 -19.204 1.00 84.75 174 LEU A N 1
ATOM 1355 C CA . LEU A 1 174 ? 19.121 -9.146 -19.112 1.00 84.75 174 LEU A CA 1
ATOM 1356 C C . LEU A 1 174 ? 19.782 -9.294 -20.493 1.00 84.75 174 LEU A C 1
ATOM 1358 O O . LEU A 1 174 ? 20.875 -8.781 -20.701 1.00 84.75 174 LEU A O 1
ATOM 1362 N N . GLY A 1 175 ? 19.100 -9.937 -21.446 1.00 84.06 175 GLY A N 1
ATOM 1363 C CA . GLY A 1 175 ? 19.606 -10.138 -22.809 1.00 84.06 175 GLY A CA 1
ATOM 1364 C C . GLY A 1 175 ? 19.599 -8.879 -23.680 1.00 84.06 175 GLY A C 1
ATOM 1365 O O . GLY A 1 175 ? 20.132 -8.902 -24.780 1.00 84.06 175 GLY A O 1
ATOM 1366 N N . VAL A 1 176 ? 18.979 -7.790 -23.218 1.00 83.12 176 VAL A N 1
ATOM 1367 C CA . VAL A 1 176 ? 19.049 -6.472 -23.868 1.00 83.12 176 VAL A CA 1
ATOM 1368 C C . VAL A 1 176 ? 20.206 -5.637 -23.306 1.00 83.12 176 VAL A C 1
ATOM 1370 O O . VAL A 1 176 ? 20.706 -4.744 -23.992 1.00 83.12 176 VAL A O 1
ATOM 1373 N N . ILE A 1 177 ? 20.633 -5.909 -22.071 1.00 83.75 177 ILE A N 1
ATOM 1374 C CA . ILE A 1 177 ? 21.704 -5.171 -21.389 1.00 83.75 177 ILE A CA 1
ATOM 1375 C C . ILE A 1 177 ? 23.087 -5.698 -21.794 1.00 83.75 177 ILE A C 1
ATOM 1377 O O . ILE A 1 177 ? 23.965 -4.886 -22.093 1.00 83.75 177 ILE A O 1
ATOM 1381 N N . ILE A 1 178 ? 23.259 -7.027 -21.782 1.00 77.31 178 ILE A N 1
ATOM 1382 C CA . ILE A 1 178 ? 24.497 -7.737 -22.159 1.00 77.31 178 ILE A CA 1
ATOM 1383 C C . ILE A 1 178 ? 24.646 -7.740 -23.681 1.00 77.31 178 ILE A C 1
ATOM 1385 O O . ILE A 1 178 ? 25.754 -7.406 -24.152 1.00 77.31 178 ILE A O 1
#

pLDDT: mean 82.51, std 5.4, range [62.16, 89.81]

Foldseek 3Di:
DQDPVRDDDDDDDDLQADDDAPVVLCVQLQADPQDDSFAPDPSVCVPVDPDDGDGQDPVLQLVLQVCLPPDPVSSCVSCVVSRGHSDNDRPCSPPPPDDSSNRYDPDHPCVVCNLVVVLVVVVVVCCVPVNQVLQQVLLCVDDDDPLADRDNRGPPPDPDADPVNSVRCVVCVVVSVD

InterPro domains:
  IPR041078 Plavaka transposase [PF18759] (1-126)

Radius of gyration: 23.73 Å; chains: 1; bounding box: 46×54×59 Å

Secondary structure (DSSP, 8-state):
-B-TTS-B---------B---HHHHHHHHTBPTTS-SSB---GGGTTT--S-PPBP-HHHHHHHHHGGGS-HHHHHHHHHHTTB---SS-TTTT-TT--HHHHB--S--IIIIIIHHHHHHHHHHHHHHH-HHHHHHHHHHSPPBTTB---TTTTTT-SS--HHHHHHHHHHHHHHH-